Protein AF-A0A2M7T8J1-F1 (afdb_monomer)

Radius of gyration: 25.19 Å; Cα contacts (8 Å, |Δi|>4): 164; chains: 1; bounding box: 34×74×66 Å

pLDDT: mean 71.97, std 21.59, range [33.78, 97.56]

Nearest PDB structures (foldseek):
  6y3z-assembly1_C  TM=7.439E-01  e=2.883E-02  Saccharomyces cerevisiae S288C
  5nrl-assembly1_k  TM=7.662E-01  e=2.572E-01  Saccharomyces cerevisiae
  9bxa-assembly1_D  TM=6.230E-01  e=5.653E-02  Bacillus sp. (in: firmicutes)

Organism: NCBI:txid1973895

Solvent-accessible surface area (backbone atoms only — not comparable to full-atom values): 7426 Å² total; per-residue (Å²): 136,90,79,89,81,86,82,87,83,83,81,81,83,88,72,86,80,78,88,72,84,75,85,65,58,72,70,56,58,62,58,65,30,54,37,42,31,32,42,36,34,29,48,51,70,65,76,50,76,80,46,86,75,58,96,85,67,54,78,69,75,30,57,40,39,37,37,21,35,53,74,47,80,57,93,62,32,37,29,29,31,80,31,46,63,69,68,53,83,81,71,79,73,69,72,53,74,54,49,82,43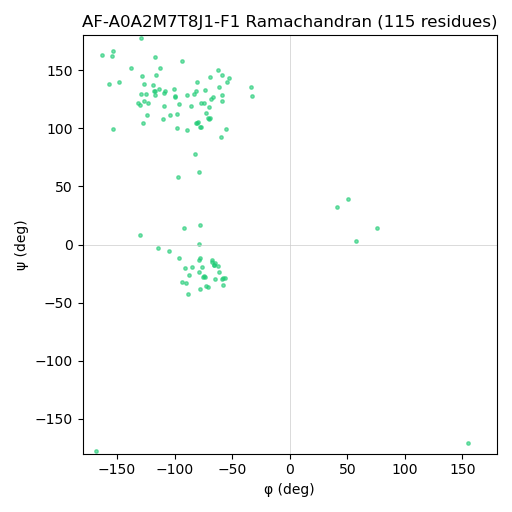,50,46,92,38,51,79,44,77,43,79,78,48,76,44,79,104

Mean predicted aligned error: 14.57 Å

Sequence (117 aa):
MSGKAVSEETFTDTRESPDVDFLGEDDDLEQLQIKNVAAVWWEDITAYSRVEIPDDFEIFRLSKITVGLVWKETEDYVVLVQDYDLTNRGRGYRHNDFHIIPRGTIKRLEVLGEVHF

Secondary structure (DSSP, 8-state):
-----PPP-------PPP----TTHHHHHHTTSEEEEEEEEEE-TTTTTSSPPPTT--GGGGEEEEEEEEEEE-SSEEEEEEEEEGGGTT------SEEEEEGGGEEEEEEEEEEE-

Structure (mmCIF, N/CA/C/O backbone):
data_AF-A0A2M7T8J1-F1
#
_entry.id   AF-A0A2M7T8J1-F1
#
loop_
_atom_site.group_PDB
_atom_site.id
_atom_site.type_symbol
_atom_site.label_atom_id
_atom_site.label_alt_id
_atom_site.label_comp_id
_atom_site.label_asym_id
_atom_site.label_entity_id
_atom_site.label_seq_id
_atom_site.pdbx_PDB_ins_code
_atom_site.Cartn_x
_atom_site.Cartn_y
_atom_site.Cartn_z
_atom_site.occupancy
_atom_site.B_iso_or_equiv
_atom_site.auth_seq_id
_atom_site.auth_comp_id
_atom_site.auth_asym_id
_atom_site.auth_atom_id
_atom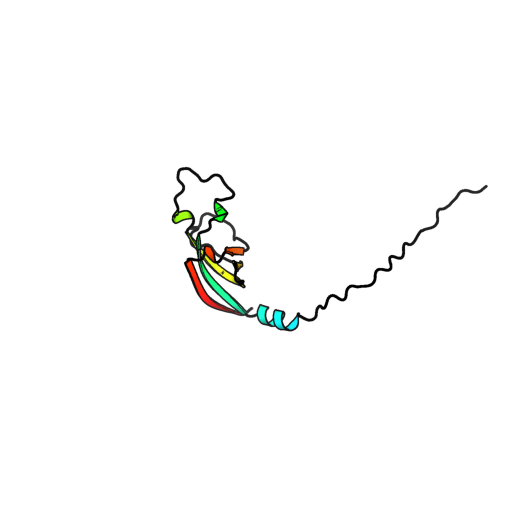_site.pdbx_PDB_model_num
ATOM 1 N N . MET A 1 1 ? 22.181 62.636 48.617 1.00 40.78 1 MET A N 1
ATOM 2 C CA . MET A 1 1 ? 21.546 62.914 47.313 1.00 40.78 1 MET A CA 1
ATOM 3 C C . MET A 1 1 ? 21.109 61.596 46.710 1.00 40.78 1 MET A C 1
ATOM 5 O O . MET A 1 1 ? 21.808 60.608 46.874 1.00 40.78 1 MET A O 1
ATOM 9 N N . SER A 1 2 ? 19.917 61.611 46.125 1.00 38.88 2 SER A N 1
ATOM 10 C CA . SER A 1 2 ? 19.136 60.483 45.620 1.00 38.88 2 SER A CA 1
ATOM 11 C C . SER A 1 2 ? 19.752 59.834 44.376 1.00 38.88 2 SER A C 1
ATOM 13 O O . SER A 1 2 ? 20.281 60.537 43.518 1.00 38.88 2 SER A O 1
ATOM 15 N N . GLY A 1 3 ? 19.634 58.509 44.271 1.00 34.56 3 GLY A N 1
ATOM 16 C CA . GLY A 1 3 ? 19.979 57.716 43.094 1.00 34.56 3 GLY A CA 1
ATOM 17 C C . GLY A 1 3 ? 19.149 56.431 43.068 1.00 34.56 3 GLY A C 1
ATOM 18 O O . GLY A 1 3 ? 19.438 55.499 43.805 1.00 34.56 3 GLY A O 1
ATOM 19 N N . LYS A 1 4 ? 18.081 56.460 42.265 1.00 38.34 4 LYS A N 1
ATOM 20 C CA . LYS A 1 4 ? 17.055 55.438 41.976 1.00 38.34 4 LYS A CA 1
ATOM 21 C C . LYS A 1 4 ? 17.520 53.968 41.986 1.00 38.34 4 LYS A C 1
ATOM 23 O O . LYS A 1 4 ? 18.456 53.621 41.274 1.00 38.34 4 LYS A O 1
ATOM 28 N N . ALA A 1 5 ? 16.723 53.106 42.622 1.00 39.66 5 ALA A N 1
ATOM 29 C CA . ALA A 1 5 ? 16.562 51.700 42.242 1.00 39.66 5 ALA A CA 1
ATOM 30 C C . ALA A 1 5 ? 15.122 51.492 41.735 1.00 39.66 5 ALA A C 1
ATOM 32 O O . ALA A 1 5 ? 14.175 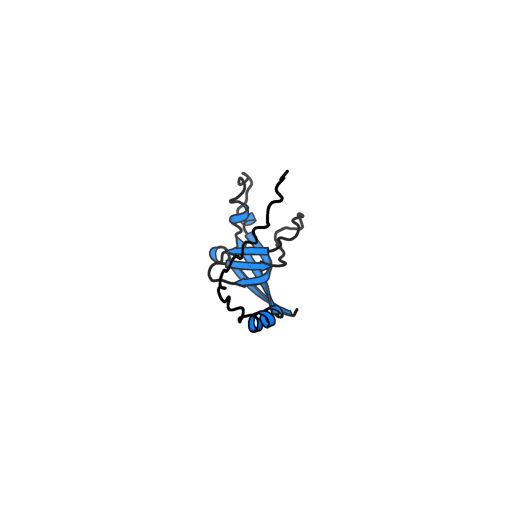52.035 42.302 1.00 39.66 5 ALA A O 1
ATOM 33 N N . VAL A 1 6 ? 15.003 50.794 40.608 1.00 40.91 6 VAL A N 1
ATOM 34 C CA . VAL A 1 6 ? 13.777 50.536 39.840 1.00 40.91 6 VAL A CA 1
ATOM 35 C C . VAL A 1 6 ? 13.016 49.373 40.484 1.00 40.91 6 VAL A C 1
ATOM 37 O O . VAL A 1 6 ? 13.627 48.359 40.806 1.00 40.91 6 VAL A O 1
ATOM 40 N N . SER A 1 7 ? 11.710 49.536 40.699 1.00 41.78 7 SER A N 1
ATOM 41 C CA . SER A 1 7 ? 10.806 48.510 41.231 1.00 41.78 7 SER A CA 1
ATOM 42 C C . SER A 1 7 ? 10.357 47.530 40.144 1.00 41.78 7 SER A C 1
ATOM 44 O O . SER A 1 7 ? 10.058 47.948 39.027 1.00 41.78 7 SER A O 1
ATOM 46 N N . GLU A 1 8 ? 10.299 46.248 40.508 1.00 37.84 8 GLU A N 1
ATOM 47 C CA . GLU A 1 8 ? 9.768 45.124 39.730 1.00 37.84 8 GLU A CA 1
ATOM 48 C C . GLU A 1 8 ? 8.291 45.333 39.364 1.00 37.84 8 GLU A C 1
ATOM 50 O O . GLU A 1 8 ? 7.457 45.584 40.235 1.00 37.84 8 GLU A O 1
ATOM 55 N N . GLU A 1 9 ? 7.956 45.191 38.080 1.00 39.03 9 GLU A N 1
ATOM 56 C CA . GLU A 1 9 ? 6.573 45.029 37.626 1.00 39.03 9 GLU A CA 1
ATOM 57 C C . GLU A 1 9 ? 6.297 43.539 37.409 1.00 39.03 9 GLU A C 1
ATOM 59 O O . GLU A 1 9 ? 6.680 42.944 36.401 1.00 39.03 9 GLU A O 1
ATOM 64 N N . THR A 1 10 ? 5.634 42.926 38.387 1.00 33.78 10 THR A N 1
ATOM 65 C CA . THR A 1 10 ? 5.080 41.577 38.281 1.00 33.78 10 THR A CA 1
ATOM 66 C C . THR A 1 10 ? 3.791 41.651 37.465 1.00 33.78 10 THR A C 1
ATOM 68 O O . THR A 1 10 ? 2.745 42.050 37.974 1.00 33.78 10 THR A O 1
ATOM 71 N N . PHE A 1 11 ? 3.860 41.286 36.185 1.00 35.09 11 PHE A N 1
ATOM 72 C CA . PHE A 1 11 ? 2.677 41.103 35.347 1.00 35.09 11 PHE A CA 1
ATOM 73 C C . PHE A 1 11 ? 1.926 39.843 35.790 1.00 35.09 11 PHE A C 1
ATOM 75 O O . PHE A 1 11 ? 2.375 38.720 35.575 1.00 35.09 11 PHE A O 1
ATOM 82 N N . THR A 1 12 ? 0.765 40.034 36.409 1.00 35.75 12 THR A N 1
ATOM 83 C CA . THR A 1 12 ? -0.255 38.998 36.575 1.00 35.75 12 THR A CA 1
ATOM 84 C C . THR A 1 12 ? -1.033 38.867 35.266 1.00 35.75 12 THR A C 1
ATOM 86 O O . THR A 1 12 ? -1.847 39.736 34.957 1.00 35.75 12 THR A O 1
ATOM 89 N N . ASP A 1 13 ? -0.788 37.806 34.494 1.00 37.12 13 ASP A N 1
ATOM 90 C CA . ASP A 1 13 ? -1.654 37.421 33.373 1.00 37.12 13 ASP A CA 1
ATOM 91 C C . ASP A 1 13 ? -2.748 36.479 33.896 1.00 37.12 13 ASP A C 1
ATOM 93 O O . ASP A 1 13 ? -2.531 35.292 34.137 1.00 37.12 13 ASP A O 1
ATOM 97 N N . THR A 1 14 ? -3.925 37.046 34.148 1.00 45.88 14 THR A N 1
ATOM 98 C CA . THR A 1 14 ? -5.178 36.312 34.323 1.00 45.88 14 THR A CA 1
ATOM 99 C C . THR A 1 14 ? -5.699 35.913 32.947 1.00 45.88 14 THR A C 1
ATOM 101 O O . THR A 1 14 ? -6.310 36.733 32.258 1.00 45.88 14 THR A O 1
ATOM 104 N N . ARG A 1 15 ? -5.501 34.653 32.558 1.00 39.78 15 ARG A N 1
ATOM 105 C CA . ARG A 1 15 ? -6.260 34.030 31.470 1.00 39.78 15 ARG A CA 1
ATOM 106 C C . ARG A 1 15 ? -6.923 32.763 31.974 1.00 39.78 15 ARG A C 1
ATOM 108 O O . ARG A 1 15 ? -6.262 31.794 32.332 1.00 39.78 15 ARG A O 1
ATOM 115 N N . GLU A 1 16 ? -8.244 32.854 32.032 1.00 40.50 16 GLU A N 1
ATOM 116 C CA . GLU A 1 16 ? -9.172 31.754 32.224 1.00 40.50 16 GLU A CA 1
ATOM 117 C C . GLU A 1 16 ? -8.933 30.662 31.170 1.00 40.50 16 GLU A C 1
ATOM 119 O O . GLU A 1 16 ? -8.641 30.932 30.002 1.00 40.50 16 GLU A O 1
ATOM 124 N N . SER A 1 17 ? -9.028 29.426 31.642 1.00 46.16 17 SER A N 1
ATOM 125 C CA . SER A 1 17 ? -8.895 28.160 30.931 1.00 46.16 17 SER A CA 1
ATOM 126 C C . SER A 1 17 ? -9.906 28.026 29.786 1.00 46.16 17 SER A C 1
ATOM 128 O O . SER A 1 17 ? -11.068 28.386 29.965 1.00 46.16 17 SER A O 1
ATOM 130 N N . PRO A 1 18 ? -9.561 27.376 28.666 1.00 38.66 18 PRO A N 1
ATOM 131 C CA . PRO A 1 18 ? -10.495 26.477 28.019 1.00 38.66 18 PRO A CA 1
ATOM 132 C C . PRO A 1 18 ? -10.354 25.103 28.680 1.00 38.66 18 PRO A C 1
ATOM 134 O O . PRO A 1 18 ? -9.273 24.511 28.664 1.00 38.66 18 PRO A O 1
ATOM 137 N N . ASP A 1 19 ? -11.441 24.621 29.276 1.00 40.94 19 ASP A N 1
ATOM 138 C CA . ASP A 1 19 ? -11.612 23.223 29.656 1.00 40.94 19 ASP A CA 1
ATOM 139 C C . ASP A 1 19 ? -11.398 22.357 28.406 1.00 40.94 19 ASP A C 1
ATOM 141 O O . ASP A 1 19 ? -12.251 22.259 27.524 1.00 40.94 19 ASP A O 1
ATOM 145 N N . VAL A 1 20 ? -10.197 21.795 28.281 1.00 48.19 20 VAL A N 1
ATOM 146 C CA . VAL A 1 20 ? -9.924 20.727 27.328 1.00 48.19 20 VAL A CA 1
ATOM 147 C C . VAL A 1 20 ? -10.439 19.467 28.004 1.00 48.19 20 VAL A C 1
ATOM 149 O O . VAL A 1 20 ? -9.829 18.990 28.960 1.00 48.19 20 VAL A O 1
ATOM 152 N N . ASP A 1 21 ? -11.585 18.966 27.552 1.00 41.12 21 ASP A N 1
ATOM 153 C CA . ASP A 1 21 ? -12.096 17.654 27.943 1.00 41.12 21 ASP A CA 1
ATOM 154 C C . ASP A 1 21 ? -11.068 16.578 27.543 1.00 41.12 21 ASP A C 1
ATOM 156 O O . ASP A 1 21 ? -11.064 16.068 26.426 1.00 41.12 21 ASP A O 1
ATOM 160 N N . PHE A 1 22 ? -10.176 16.238 28.477 1.00 45.94 22 PHE A N 1
ATOM 161 C CA . PHE A 1 22 ? -9.218 15.124 28.413 1.00 45.94 22 PHE A CA 1
ATOM 162 C C . PHE A 1 22 ? -9.886 13.762 28.707 1.00 45.94 22 PHE A C 1
ATOM 164 O O . PHE A 1 22 ? -9.219 12.782 29.017 1.00 45.94 22 PHE A O 1
ATOM 171 N N . LEU A 1 23 ? -11.216 13.668 28.633 1.00 46.28 23 LEU A N 1
ATOM 172 C CA . LEU A 1 23 ? -11.971 12.456 28.970 1.00 46.28 23 LEU A CA 1
ATOM 173 C C . LEU A 1 23 ? -12.309 11.628 27.724 1.00 46.28 23 LEU A C 1
ATOM 175 O O . LEU A 1 23 ? -13.472 11.356 27.436 1.00 46.28 23 LEU A O 1
ATOM 179 N N . GLY A 1 24 ? -11.265 11.228 26.999 1.00 43.06 24 GLY A N 1
ATOM 180 C CA . GLY A 1 24 ? -11.322 10.194 25.958 1.00 43.06 24 GLY A CA 1
ATOM 181 C C . GLY A 1 24 ? -10.242 9.116 26.104 1.00 43.06 24 GLY A C 1
ATOM 182 O O . GLY A 1 24 ? -10.074 8.311 25.200 1.00 43.06 24 GLY A O 1
ATOM 183 N N . GLU A 1 25 ? -9.482 9.109 27.205 1.00 48.59 25 GLU A N 1
ATOM 184 C CA . GLU A 1 25 ? -8.226 8.349 27.297 1.00 48.59 25 GLU A CA 1
ATOM 185 C C . GLU A 1 25 ? -8.402 6.841 27.552 1.00 48.59 25 GLU A C 1
ATOM 187 O O . GLU A 1 25 ? -7.528 6.072 27.166 1.00 48.59 25 GLU A O 1
ATOM 192 N N . ASP A 1 26 ? -9.510 6.375 28.134 1.00 47.25 26 ASP A N 1
ATOM 193 C CA . ASP A 1 26 ? -9.587 4.973 28.583 1.00 47.25 26 ASP A CA 1
ATOM 194 C C . ASP A 1 26 ? -9.847 3.958 27.444 1.00 47.25 26 ASP A C 1
ATOM 196 O O . ASP A 1 26 ? -9.218 2.899 27.421 1.00 47.25 26 ASP A O 1
ATOM 200 N N . ASP A 1 27 ? -10.683 4.284 26.448 1.00 49.78 27 ASP A N 1
ATOM 201 C CA . ASP A 1 27 ? -10.954 3.393 25.296 1.00 49.78 27 ASP A CA 1
ATOM 202 C C . ASP A 1 27 ? -9.791 3.367 24.278 1.00 49.78 27 ASP A C 1
ATOM 204 O O . ASP A 1 27 ? -9.564 2.364 23.590 1.00 49.78 27 ASP A O 1
ATOM 208 N N . ASP A 1 28 ? -9.018 4.454 24.192 1.00 51.44 28 ASP A N 1
ATOM 209 C CA . ASP A 1 28 ? -7.847 4.554 23.313 1.00 51.44 28 ASP A CA 1
ATOM 210 C C . ASP A 1 28 ? -6.656 3.736 23.850 1.00 51.44 28 ASP A C 1
ATOM 212 O O . ASP A 1 28 ? -5.843 3.229 23.069 1.00 51.44 28 ASP A O 1
ATOM 216 N N . LEU A 1 29 ? -6.564 3.546 25.174 1.00 51.22 29 LEU A N 1
ATOM 217 C CA . LEU A 1 29 ? -5.509 2.752 25.811 1.00 51.22 29 LEU A CA 1
ATOM 218 C C . LEU A 1 29 ? -5.680 1.240 25.594 1.00 51.22 29 LEU A C 1
ATOM 220 O O . LEU A 1 29 ? -4.683 0.545 25.390 1.00 51.22 29 LEU A O 1
ATOM 224 N N . GLU A 1 30 ? -6.911 0.717 25.563 1.00 50.50 30 GLU A N 1
ATOM 225 C CA . GLU A 1 30 ? -7.154 -0.694 25.216 1.00 50.50 30 GLU A CA 1
ATOM 226 C C . GLU A 1 30 ? -6.894 -0.969 23.722 1.00 50.50 30 GLU A C 1
ATOM 228 O O . GLU A 1 30 ? -6.298 -1.989 23.365 1.00 50.50 30 GLU A O 1
ATOM 233 N N . GLN A 1 31 ? -7.220 -0.021 22.832 1.00 52.81 31 GLN A N 1
ATOM 234 C CA . GLN A 1 31 ? -6.901 -0.108 21.396 1.00 52.81 31 GLN A CA 1
ATOM 235 C C . GLN A 1 31 ? -5.397 -0.019 21.084 1.00 52.81 31 GLN A C 1
ATOM 237 O O . GLN A 1 31 ? -4.971 -0.314 19.959 1.00 52.81 31 GLN A O 1
ATOM 242 N N . LEU A 1 32 ? -4.560 0.393 22.041 1.00 56.91 32 LEU A N 1
ATOM 243 C CA . LEU A 1 32 ? -3.103 0.361 21.890 1.00 56.91 32 LEU A CA 1
ATOM 244 C C . LEU A 1 32 ? -2.521 -1.050 22.038 1.00 56.91 32 LEU A C 1
ATOM 246 O O . LEU A 1 32 ? -1.418 -1.276 21.542 1.00 56.91 32 LEU A O 1
ATOM 250 N N . GLN A 1 33 ? -3.247 -1.995 22.644 1.00 73.31 33 GLN A N 1
ATOM 251 C CA . GLN A 1 33 ? -2.730 -3.345 22.876 1.00 73.31 33 GLN A CA 1
ATOM 252 C C . GLN A 1 33 ? -2.909 -4.289 21.694 1.00 73.31 33 GLN A C 1
ATOM 254 O O . GLN A 1 33 ? -2.195 -5.279 21.640 1.00 73.31 33 GLN A O 1
ATOM 259 N N . ILE A 1 34 ? -3.807 -4.019 20.742 1.00 87.12 34 ILE A N 1
ATOM 260 C CA . ILE A 1 34 ? -4.015 -4.888 19.574 1.00 87.12 34 ILE A CA 1
ATOM 261 C C . ILE A 1 34 ? -3.888 -4.069 18.293 1.00 87.12 34 ILE A C 1
ATOM 263 O O . ILE A 1 34 ? -4.604 -3.088 18.102 1.00 87.12 34 ILE A O 1
ATOM 267 N N . LYS A 1 35 ? -2.985 -4.470 17.391 1.00 89.50 35 LYS A N 1
ATOM 268 C CA . LYS A 1 35 ? -2.833 -3.849 16.065 1.00 89.50 35 LYS A CA 1
ATOM 269 C C . LYS A 1 35 ? -2.904 -4.884 14.952 1.00 89.50 35 LYS A C 1
ATOM 271 O O . LYS A 1 35 ? -2.271 -5.934 15.030 1.00 89.50 35 LYS A O 1
ATOM 276 N N . ASN A 1 36 ? -3.612 -4.544 13.879 1.00 95.00 36 ASN A N 1
ATOM 277 C CA . ASN A 1 36 ? -3.656 -5.356 12.667 1.00 95.00 36 ASN A CA 1
ATOM 278 C C . ASN A 1 36 ? -2.339 -5.246 11.899 1.00 95.00 36 ASN A C 1
ATOM 280 O O . ASN A 1 36 ? -1.860 -4.145 11.634 1.00 95.00 36 ASN A O 1
ATOM 284 N N . VAL A 1 37 ? -1.794 -6.377 11.472 1.00 95.12 37 VAL A N 1
ATOM 285 C CA . VAL A 1 37 ? -0.755 -6.433 10.442 1.00 95.12 37 VAL A CA 1
ATOM 286 C C . VAL A 1 37 ? -1.456 -6.526 9.097 1.00 95.12 37 VAL A C 1
ATOM 288 O O . VAL A 1 37 ? -2.304 -7.397 8.903 1.00 95.12 37 VAL A O 1
ATOM 291 N N . ALA A 1 38 ? -1.099 -5.664 8.150 1.00 96.88 38 ALA A N 1
ATOM 292 C CA . ALA A 1 38 ? -1.678 -5.678 6.814 1.00 96.88 38 ALA A CA 1
ATOM 293 C C . ALA A 1 38 ? -0.603 -5.692 5.729 1.00 96.88 38 ALA A C 1
ATOM 295 O O . ALA A 1 38 ? 0.439 -5.050 5.859 1.00 96.88 38 ALA A O 1
ATOM 296 N N . ALA A 1 39 ? -0.896 -6.398 4.638 1.00 96.50 39 ALA A N 1
ATOM 297 C CA . ALA A 1 39 ? -0.206 -6.268 3.366 1.00 96.50 39 ALA A CA 1
ATOM 298 C C . ALA A 1 39 ? -1.036 -5.391 2.424 1.00 96.50 39 ALA A C 1
ATOM 300 O O . ALA A 1 39 ? -2.223 -5.641 2.200 1.00 96.50 39 ALA A O 1
ATOM 301 N N . VAL A 1 40 ? -0.403 -4.370 1.855 1.00 96.25 40 VAL A N 1
ATOM 302 C CA . VAL A 1 40 ? -1.038 -3.409 0.956 1.00 96.25 40 VAL A CA 1
ATOM 303 C C . VAL A 1 40 ? -0.297 -3.394 -0.373 1.00 96.25 40 VAL A C 1
ATOM 305 O O . VAL A 1 40 ? 0.894 -3.097 -0.433 1.00 96.25 40 VAL A O 1
ATOM 308 N N . TRP A 1 41 ? -1.024 -3.692 -1.446 1.00 95.69 41 TRP A N 1
ATOM 309 C CA . TRP A 1 41 ? -0.589 -3.525 -2.828 1.00 95.69 41 TRP A CA 1
ATOM 310 C C . TRP A 1 41 ? -1.124 -2.203 -3.343 1.00 95.69 41 TRP A C 1
ATOM 312 O O . TRP A 1 41 ? -2.341 -1.998 -3.366 1.00 95.69 41 TRP A O 1
ATOM 322 N N . TRP A 1 42 ? -0.238 -1.315 -3.771 1.00 94.25 42 TRP A N 1
ATOM 323 C CA . TRP A 1 42 ? -0.619 0.041 -4.143 1.00 94.25 42 TRP A CA 1
ATOM 324 C C . TRP A 1 42 ? 0.342 0.659 -5.155 1.00 94.25 42 TRP A C 1
ATOM 326 O O . TRP A 1 42 ? 1.418 0.125 -5.419 1.00 94.25 42 TRP A O 1
ATOM 336 N N . GLU A 1 43 ? -0.072 1.773 -5.751 1.00 91.19 43 GLU A N 1
ATOM 337 C CA . GLU A 1 43 ? 0.745 2.563 -6.674 1.00 91.19 43 GLU A CA 1
ATOM 338 C C . GLU A 1 43 ? 1.257 3.832 -5.976 1.00 91.19 43 GLU A C 1
ATOM 340 O O . GLU A 1 43 ? 0.481 4.741 -5.673 1.00 91.19 43 GLU A O 1
ATOM 345 N N . ASP A 1 44 ? 2.566 3.923 -5.726 1.00 86.69 44 ASP A N 1
ATOM 346 C CA . ASP A 1 44 ? 3.176 5.105 -5.111 1.00 86.69 44 ASP A CA 1
ATOM 347 C C . ASP A 1 44 ? 3.436 6.206 -6.137 1.00 86.69 44 ASP A C 1
ATOM 349 O O . ASP A 1 44 ? 4.555 6.454 -6.592 1.00 86.69 44 ASP A O 1
ATOM 353 N N . ILE A 1 45 ? 2.358 6.904 -6.472 1.00 75.81 45 ILE A N 1
ATOM 354 C CA . ILE A 1 45 ? 2.376 8.076 -7.348 1.00 75.81 45 ILE A CA 1
ATOM 355 C C . ILE A 1 45 ? 3.148 9.262 -6.741 1.00 75.81 45 ILE A C 1
ATOM 357 O O . ILE A 1 45 ? 3.498 10.202 -7.453 1.00 75.81 45 ILE A O 1
ATOM 361 N N . THR A 1 46 ? 3.416 9.245 -5.429 1.00 67.88 46 THR A N 1
ATOM 362 C CA . THR A 1 46 ? 4.048 10.363 -4.712 1.00 67.88 46 THR A CA 1
ATOM 363 C C . THR A 1 46 ? 5.571 10.311 -4.734 1.00 67.88 46 THR A C 1
ATOM 365 O O . THR A 1 46 ? 6.210 11.362 -4.684 1.00 67.88 46 THR A O 1
ATOM 368 N N . ALA A 1 47 ? 6.158 9.118 -4.877 1.00 63.75 47 ALA A N 1
ATOM 369 C CA . ALA A 1 47 ? 7.605 8.937 -4.981 1.00 63.75 47 ALA A CA 1
ATOM 370 C C . ALA A 1 47 ? 8.224 9.713 -6.156 1.00 63.75 47 ALA A C 1
ATOM 372 O O . ALA A 1 47 ? 9.368 10.151 -6.068 1.00 63.75 47 ALA A O 1
ATOM 373 N N . TYR A 1 48 ? 7.454 9.931 -7.225 1.00 57.81 48 TYR A N 1
ATOM 374 C CA . TYR A 1 48 ? 7.933 10.531 -8.472 1.00 57.81 48 TYR A CA 1
ATOM 375 C C . TYR A 1 48 ? 7.314 11.896 -8.791 1.00 57.81 48 TYR A C 1
ATOM 377 O O . TYR A 1 48 ? 7.731 12.540 -9.743 1.00 57.81 48 TYR A O 1
ATOM 385 N N . SER A 1 49 ? 6.370 12.393 -7.983 1.00 57.69 49 SER A N 1
ATOM 386 C CA . SER A 1 49 ? 5.870 13.772 -8.120 1.00 57.69 49 SER A CA 1
ATOM 387 C C . SER A 1 49 ? 6.820 14.818 -7.524 1.00 57.69 49 SER A C 1
ATOM 389 O O . SER A 1 49 ? 6.643 16.014 -7.745 1.00 57.69 49 SER A O 1
ATOM 391 N N . ARG A 1 50 ? 7.832 14.376 -6.763 1.00 55.94 50 ARG A N 1
ATOM 392 C CA . ARG A 1 50 ? 8.814 15.229 -6.069 1.00 55.94 50 ARG A CA 1
ATOM 393 C C . ARG A 1 50 ? 10.195 15.255 -6.730 1.00 55.94 50 ARG A C 1
ATOM 395 O O . ARG A 1 50 ? 11.060 15.995 -6.271 1.00 55.94 50 ARG A O 1
ATOM 402 N N . VAL A 1 51 ? 10.412 14.450 -7.769 1.00 58.62 51 VAL A N 1
ATOM 403 C CA . VAL A 1 51 ? 11.693 14.309 -8.476 1.00 58.62 51 VAL A CA 1
ATOM 404 C C . VAL A 1 51 ? 11.452 14.259 -9.979 1.00 58.62 51 VAL A C 1
ATOM 406 O O . VAL A 1 51 ? 10.390 13.833 -10.422 1.00 58.62 51 VAL A O 1
ATOM 409 N N . GLU A 1 52 ? 12.429 14.703 -10.765 1.00 65.00 52 GLU A N 1
ATOM 410 C CA . GLU A 1 52 ? 12.396 14.537 -12.218 1.00 65.00 52 GLU A CA 1
ATOM 411 C C . GLU A 1 52 ? 12.299 13.042 -12.549 1.00 65.00 52 GLU A C 1
ATOM 413 O O . GLU A 1 52 ? 13.102 12.241 -12.063 1.00 65.00 52 GLU A O 1
ATOM 418 N N . ILE A 1 53 ? 11.270 12.662 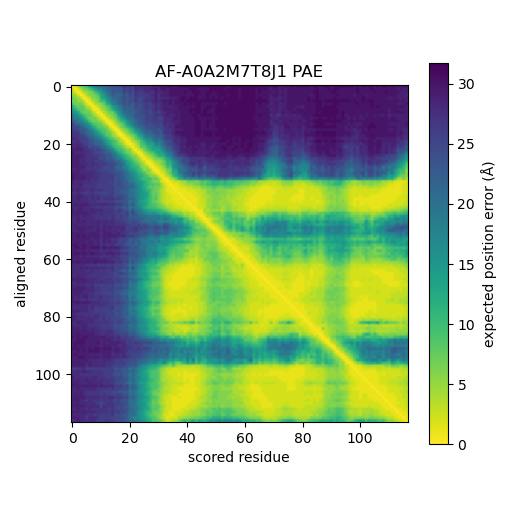-13.310 1.00 67.69 53 ILE A N 1
ATOM 419 C CA . ILE A 1 53 ? 11.064 11.278 -13.740 1.00 67.69 53 ILE A CA 1
ATOM 420 C C . ILE A 1 53 ? 12.167 10.952 -14.754 1.00 67.69 53 ILE A C 1
ATOM 422 O O . ILE A 1 53 ? 12.215 11.609 -15.792 1.00 67.69 53 ILE A O 1
ATOM 426 N N . PRO A 1 54 ? 13.043 9.967 -14.491 1.00 73.44 54 PRO A N 1
ATOM 427 C CA . PRO A 1 54 ? 14.086 9.593 -15.440 1.00 73.44 54 PRO A CA 1
ATOM 428 C C . PRO A 1 54 ? 13.509 9.079 -16.766 1.00 73.44 54 PRO A C 1
ATOM 430 O O . PRO A 1 54 ? 12.461 8.434 -16.775 1.00 73.44 54 PRO A O 1
ATOM 433 N N . ASP A 1 55 ? 14.229 9.270 -17.873 1.00 77.38 55 ASP A N 1
ATOM 434 C CA . ASP A 1 55 ? 13.816 8.770 -19.197 1.00 77.38 55 ASP A CA 1
ATOM 435 C C . ASP A 1 55 ? 13.697 7.232 -19.258 1.00 77.38 55 ASP A C 1
ATOM 437 O O . ASP A 1 55 ? 12.972 6.691 -20.092 1.00 77.38 55 ASP A O 1
ATOM 441 N N . ASP A 1 56 ? 14.391 6.512 -18.368 1.00 79.56 56 ASP A N 1
ATOM 442 C CA . ASP A 1 56 ? 14.325 5.051 -18.219 1.00 79.56 56 ASP A CA 1
ATOM 443 C C . ASP A 1 56 ? 13.273 4.594 -17.189 1.00 79.56 56 ASP A C 1
ATOM 445 O O . ASP A 1 56 ? 13.297 3.450 -16.720 1.00 79.56 56 ASP A O 1
ATOM 449 N N . PHE A 1 57 ? 12.369 5.487 -16.781 1.00 75.56 57 PHE A N 1
ATOM 450 C CA . PHE A 1 57 ? 11.337 5.163 -15.813 1.00 75.56 57 PHE A CA 1
ATOM 451 C C . PHE A 1 57 ? 10.336 4.151 -16.371 1.00 75.56 57 PHE A C 1
ATOM 453 O O . PHE A 1 57 ? 9.694 4.356 -17.400 1.00 75.56 57 PHE A O 1
ATOM 460 N N . GLU A 1 58 ? 10.135 3.071 -15.625 1.00 73.06 58 GLU A N 1
ATOM 461 C CA . GLU A 1 58 ? 9.154 2.050 -15.959 1.00 73.06 58 GLU A CA 1
ATOM 462 C C . GLU A 1 58 ? 7.984 2.115 -14.979 1.00 73.06 58 GLU A C 1
ATOM 464 O O . GLU A 1 58 ? 8.177 2.089 -13.764 1.00 73.06 58 GLU A O 1
ATOM 469 N N . ILE A 1 59 ? 6.754 2.136 -15.502 1.00 70.50 59 ILE A N 1
ATOM 470 C CA . ILE A 1 59 ? 5.527 2.319 -14.707 1.00 70.50 59 ILE A CA 1
ATOM 471 C C . ILE A 1 59 ? 5.359 1.286 -13.584 1.00 70.50 59 ILE A C 1
ATOM 473 O O . ILE A 1 59 ? 4.800 1.593 -12.534 1.00 70.50 59 ILE A O 1
ATOM 477 N N . PHE A 1 60 ? 5.893 0.073 -13.756 1.00 70.69 60 PHE A N 1
ATOM 478 C CA . PHE A 1 60 ? 5.836 -0.962 -12.723 1.00 70.69 60 PHE A CA 1
ATOM 479 C C . PHE A 1 60 ? 6.635 -0.596 -11.465 1.00 70.69 60 PHE A C 1
ATOM 481 O O . PHE A 1 60 ? 6.396 -1.184 -10.416 1.00 70.69 60 PHE A O 1
ATOM 488 N N . ARG A 1 61 ? 7.552 0.382 -11.534 1.00 75.25 61 ARG A N 1
ATOM 489 C CA . ARG A 1 61 ? 8.272 0.912 -10.364 1.00 75.25 61 ARG A CA 1
ATOM 490 C C . ARG A 1 61 ? 7.353 1.679 -9.406 1.00 75.25 61 ARG A C 1
ATOM 492 O O . ARG A 1 61 ? 7.742 1.903 -8.266 1.00 75.25 61 ARG A O 1
ATOM 499 N N . LEU A 1 62 ? 6.139 2.045 -9.837 1.00 82.19 62 LEU A N 1
ATOM 500 C CA . LEU A 1 62 ? 5.097 2.579 -8.951 1.00 82.19 62 LEU A CA 1
ATOM 501 C C . LEU A 1 62 ? 4.456 1.491 -8.092 1.00 82.19 62 LEU A C 1
ATOM 503 O O . LEU A 1 62 ? 3.937 1.794 -7.024 1.00 82.19 62 LEU A O 1
ATOM 507 N N . SER A 1 63 ? 4.445 0.242 -8.561 1.00 88.25 63 SER A N 1
ATOM 508 C CA . SER A 1 63 ? 3.781 -0.852 -7.860 1.00 88.25 63 SER A CA 1
ATOM 509 C C . SER A 1 63 ? 4.582 -1.248 -6.626 1.00 88.25 63 SER A C 1
ATOM 511 O O . SER A 1 63 ? 5.680 -1.789 -6.740 1.00 88.25 63 SER A O 1
ATOM 513 N N . LYS A 1 64 ? 3.998 -1.009 -5.453 1.00 89.31 64 LYS A N 1
ATOM 514 C CA . LYS A 1 64 ? 4.550 -1.358 -4.149 1.00 89.31 64 LYS A CA 1
ATOM 515 C C . LYS A 1 64 ? 3.732 -2.437 -3.465 1.00 89.31 64 LYS A C 1
ATOM 517 O O . LYS A 1 64 ? 2.523 -2.559 -3.668 1.00 89.31 64 LYS A O 1
ATOM 522 N N . ILE A 1 65 ? 4.422 -3.205 -2.630 1.00 92.06 65 ILE A N 1
ATOM 523 C CA . ILE A 1 65 ? 3.834 -4.151 -1.689 1.00 92.06 65 ILE A CA 1
ATOM 524 C C . ILE A 1 65 ? 4.434 -3.816 -0.336 1.00 92.06 65 ILE A C 1
ATOM 526 O O . ILE A 1 65 ? 5.599 -4.116 -0.076 1.00 92.06 65 ILE A O 1
ATOM 530 N N . THR A 1 66 ? 3.636 -3.176 0.503 1.00 91.88 66 THR A N 1
ATOM 531 C CA . THR A 1 66 ? 4.056 -2.740 1.829 1.00 91.88 66 THR A CA 1
ATOM 532 C C . THR A 1 66 ? 3.384 -3.612 2.873 1.00 91.88 66 THR A C 1
ATOM 534 O O . THR A 1 66 ? 2.176 -3.828 2.803 1.00 91.88 66 THR A O 1
ATOM 537 N N . VAL A 1 67 ? 4.153 -4.117 3.834 1.00 92.69 67 VAL A N 1
ATOM 538 C CA . VAL A 1 67 ? 3.624 -4.863 4.982 1.00 92.69 67 VAL A CA 1
ATOM 539 C C . VAL A 1 67 ? 3.942 -4.097 6.250 1.00 92.69 67 VAL A C 1
ATOM 541 O O . VAL A 1 67 ? 5.097 -3.752 6.457 1.00 92.69 67 VAL A O 1
ATOM 544 N N . GLY A 1 68 ? 2.956 -3.839 7.101 1.00 93.06 68 GLY A N 1
ATOM 545 C CA . GLY A 1 68 ? 3.171 -3.099 8.344 1.00 93.06 68 GLY A CA 1
ATOM 546 C C . GLY A 1 68 ? 1.981 -3.169 9.287 1.00 93.06 68 GLY A C 1
ATOM 547 O O . GLY A 1 68 ? 0.985 -3.838 9.003 1.00 93.06 68 GLY A O 1
ATOM 548 N N . LEU A 1 69 ? 2.091 -2.470 10.413 1.00 93.88 69 LEU A N 1
ATOM 549 C CA . LEU A 1 69 ? 1.009 -2.345 11.385 1.00 93.88 69 LEU A CA 1
ATOM 550 C C . LEU A 1 69 ? 0.061 -1.229 10.956 1.00 93.88 69 LEU A C 1
ATOM 552 O O . LEU A 1 69 ? 0.501 -0.110 10.698 1.00 93.88 69 LEU A O 1
ATOM 556 N N . VAL A 1 70 ? -1.239 -1.508 10.915 1.00 94.38 70 VAL A N 1
ATOM 557 C CA . VAL A 1 70 ? -2.265 -0.495 10.657 1.00 94.38 70 VAL A CA 1
ATOM 558 C C . VAL A 1 70 ? -2.352 0.422 11.871 1.00 94.38 70 VAL A C 1
ATOM 560 O O . VAL A 1 70 ? -2.829 0.030 12.935 1.00 94.38 70 VAL A O 1
ATOM 563 N N . TRP A 1 71 ? -1.871 1.652 11.706 1.00 92.62 71 TRP A N 1
ATOM 564 C CA . TRP A 1 71 ? -1.927 2.677 12.745 1.00 92.62 71 TRP A CA 1
ATOM 565 C C . TRP A 1 71 ? -3.223 3.477 12.686 1.00 92.62 71 TRP A C 1
ATOM 567 O O . TRP A 1 71 ? -3.823 3.779 13.714 1.00 92.62 71 TRP A O 1
ATOM 577 N N . LYS A 1 72 ? -3.650 3.835 11.472 1.00 92.31 72 LYS A N 1
ATOM 578 C CA . LYS A 1 72 ? -4.864 4.612 11.232 1.00 92.31 72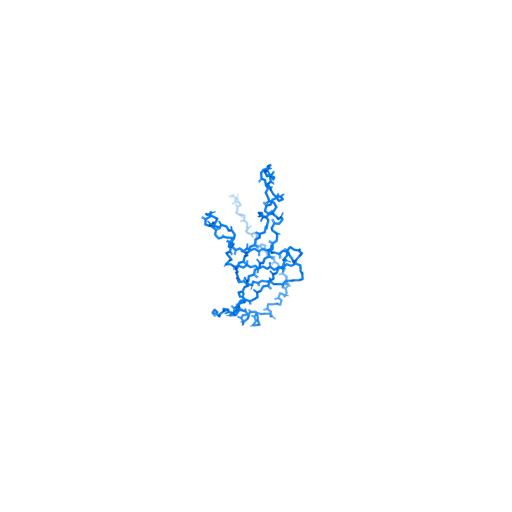 LYS A CA 1
ATOM 579 C C . LYS A 1 72 ? -5.487 4.218 9.908 1.00 92.31 72 LYS A C 1
ATOM 581 O O . LYS A 1 72 ? -4.790 4.061 8.909 1.00 92.31 72 LYS A O 1
ATOM 586 N N . GLU A 1 73 ? -6.804 4.140 9.896 1.00 94.06 73 GLU A N 1
ATOM 587 C CA . GLU A 1 73 ? -7.592 3.909 8.699 1.00 94.06 73 GLU A CA 1
ATOM 588 C C . GLU A 1 73 ? -8.690 4.972 8.614 1.00 94.06 73 GLU A C 1
ATOM 590 O O . GLU A 1 73 ? -9.386 5.244 9.589 1.00 94.06 73 GLU A O 1
ATOM 595 N N . THR A 1 74 ? -8.805 5.621 7.458 1.00 94.38 74 THR A N 1
ATOM 596 C CA . THR A 1 74 ? -9.849 6.608 7.153 1.00 94.38 74 THR A CA 1
ATOM 597 C C . THR A 1 74 ? -10.511 6.261 5.822 1.00 94.38 74 THR A C 1
ATOM 599 O O . THR A 1 74 ? -10.120 5.302 5.153 1.00 94.38 74 THR A O 1
ATOM 602 N N . GLU A 1 75 ? -11.523 7.018 5.406 1.00 94.94 75 GLU A N 1
ATOM 603 C CA . GLU A 1 75 ? -12.104 6.875 4.063 1.00 94.94 75 GLU A CA 1
ATOM 604 C C . GLU A 1 75 ? -11.099 7.248 2.959 1.00 94.94 75 GLU A C 1
ATOM 606 O O . GLU A 1 75 ? -11.104 6.646 1.887 1.00 94.94 75 GLU A O 1
ATOM 611 N N . ASP A 1 76 ? -10.173 8.163 3.249 1.00 94.38 76 ASP A N 1
ATOM 612 C CA . ASP A 1 76 ? -9.246 8.716 2.261 1.00 94.38 76 ASP A CA 1
ATOM 613 C C . ASP A 1 76 ? -7.906 7.975 2.195 1.00 94.38 76 ASP A C 1
ATOM 615 O O . ASP A 1 76 ? -7.283 7.909 1.132 1.00 94.38 76 ASP A O 1
ATOM 619 N N . TYR A 1 77 ? -7.426 7.428 3.316 1.00 94.44 77 TYR A N 1
ATOM 620 C CA . TYR A 1 77 ? -6.093 6.834 3.404 1.00 94.44 77 TYR A CA 1
ATOM 621 C C . TYR A 1 77 ? -5.957 5.764 4.494 1.00 94.44 77 TYR A C 1
ATOM 623 O O . TYR A 1 77 ? -6.730 5.688 5.447 1.00 94.44 77 TYR A O 1
ATOM 631 N N . VAL A 1 78 ? -4.903 4.960 4.364 1.00 94.88 78 VAL A N 1
ATOM 632 C CA . VAL A 1 78 ? -4.429 4.001 5.367 1.00 94.88 78 VAL A CA 1
ATOM 633 C C . VAL A 1 78 ? -3.015 4.390 5.780 1.00 94.88 78 VAL A C 1
ATOM 635 O O . VAL A 1 78 ? -2.200 4.741 4.930 1.00 94.88 78 VAL A O 1
ATOM 638 N N . VAL A 1 79 ? -2.715 4.335 7.074 1.00 93.75 79 VAL A N 1
ATOM 639 C CA . VAL A 1 79 ? -1.371 4.555 7.612 1.00 93.75 79 VAL A CA 1
ATOM 640 C C . VAL A 1 79 ? -0.810 3.233 8.110 1.00 93.75 79 VAL A C 1
ATOM 642 O O . VAL A 1 79 ? -1.371 2.636 9.030 1.00 93.75 79 VAL A O 1
ATOM 645 N N . LEU A 1 80 ? 0.304 2.805 7.519 1.00 93.31 80 LEU A N 1
ATOM 646 C CA . LEU A 1 80 ? 1.110 1.697 8.022 1.00 93.31 80 LEU A CA 1
ATOM 647 C C . LEU A 1 80 ? 2.319 2.249 8.771 1.00 93.31 80 LEU A C 1
ATOM 649 O O . LEU A 1 80 ? 2.973 3.147 8.254 1.00 93.31 80 LEU A O 1
ATOM 653 N N . VAL A 1 81 ? 2.618 1.715 9.953 1.00 90.62 81 VAL A N 1
ATOM 654 C CA . VAL A 1 81 ? 3.838 2.006 10.729 1.00 90.62 81 VAL A CA 1
ATOM 655 C C . VAL A 1 81 ? 4.673 0.741 10.877 1.00 90.62 81 VAL A C 1
ATOM 657 O O . VAL A 1 81 ? 4.146 -0.367 10.729 1.00 90.62 81 VAL A O 1
ATOM 660 N N . GLN A 1 82 ? 5.959 0.904 11.212 1.00 85.19 82 GLN A N 1
ATOM 661 C CA . GLN A 1 82 ? 6.907 -0.219 11.312 1.00 85.19 82 GLN A CA 1
ATOM 662 C C . GLN A 1 82 ? 6.862 -1.091 10.052 1.00 85.19 82 GLN A C 1
ATOM 664 O O . GLN A 1 82 ? 6.842 -2.321 10.114 1.00 85.19 82 GLN A O 1
ATOM 669 N N . ASP A 1 83 ? 6.727 -0.432 8.904 1.00 83.06 83 ASP A N 1
ATOM 670 C CA . ASP A 1 83 ? 6.393 -1.095 7.666 1.00 83.06 83 ASP A CA 1
ATOM 671 C C . ASP A 1 83 ? 7.644 -1.458 6.861 1.00 83.06 83 ASP A C 1
ATOM 673 O O . ASP A 1 83 ? 8.732 -0.899 7.020 1.00 83.06 83 ASP A O 1
ATOM 677 N N . TYR A 1 84 ? 7.479 -2.440 5.987 1.00 84.88 84 TYR A N 1
ATOM 678 C CA . TYR A 1 84 ? 8.516 -2.933 5.109 1.00 84.88 84 TYR A CA 1
ATOM 679 C C . TYR A 1 84 ? 7.994 -3.001 3.676 1.00 84.88 84 TYR A C 1
ATOM 681 O O . TYR A 1 84 ? 7.040 -3.722 3.370 1.00 84.88 84 TYR A O 1
ATOM 689 N N . ASP A 1 85 ? 8.654 -2.269 2.780 1.00 82.81 85 ASP A N 1
ATOM 690 C CA . ASP A 1 85 ? 8.408 -2.333 1.342 1.00 82.81 85 ASP A CA 1
ATOM 691 C C . ASP A 1 85 ? 9.138 -3.541 0.734 1.00 82.81 85 ASP A C 1
ATOM 693 O O . ASP A 1 85 ? 10.357 -3.533 0.519 1.00 82.81 85 ASP A O 1
ATOM 697 N N . LEU A 1 86 ? 8.371 -4.589 0.424 1.00 83.25 86 LEU A N 1
ATOM 698 C CA . L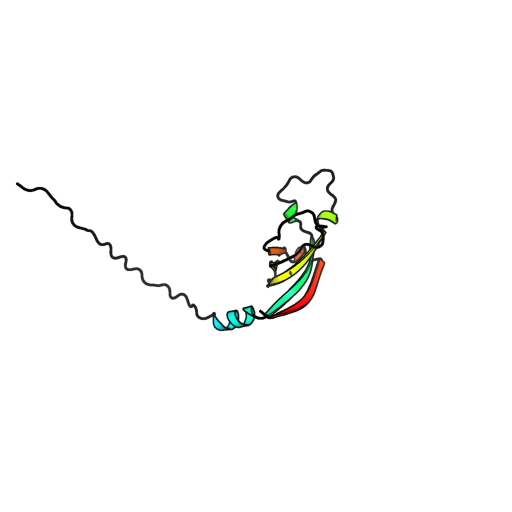EU A 1 86 ? 8.869 -5.840 -0.149 1.00 83.25 86 LEU A CA 1
ATOM 699 C C . LEU A 1 86 ? 9.432 -5.667 -1.565 1.00 83.25 86 LEU A C 1
ATOM 701 O O . LEU A 1 86 ? 10.181 -6.522 -2.044 1.00 83.25 86 LEU A O 1
ATOM 705 N N . THR A 1 87 ? 9.106 -4.573 -2.255 1.00 77.00 87 THR A N 1
ATOM 706 C CA . THR A 1 87 ? 9.585 -4.338 -3.625 1.00 77.00 87 THR A CA 1
ATOM 707 C C . THR A 1 87 ? 11.024 -3.839 -3.673 1.00 77.00 87 THR A C 1
ATOM 709 O O . THR A 1 87 ? 11.676 -3.919 -4.716 1.00 77.00 87 THR A O 1
ATOM 712 N N . ASN A 1 88 ? 11.576 -3.423 -2.532 1.00 73.38 88 ASN A N 1
ATOM 713 C CA . ASN A 1 88 ? 12.850 -2.716 -2.477 1.00 73.38 88 ASN A CA 1
ATOM 714 C C . ASN A 1 88 ? 14.107 -3.614 -2.595 1.00 73.38 88 ASN A C 1
ATOM 716 O O . ASN A 1 88 ? 15.231 -3.117 -2.583 1.00 73.38 88 ASN A O 1
ATOM 720 N N . ARG A 1 89 ? 13.971 -4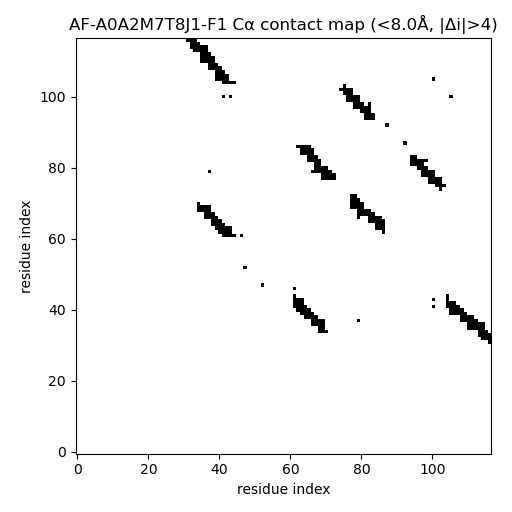.945 -2.739 1.00 64.88 89 ARG A N 1
ATOM 721 C CA . ARG A 1 89 ? 15.062 -5.920 -3.032 1.00 64.88 89 ARG A CA 1
ATOM 722 C C . ARG A 1 89 ? 16.400 -5.695 -2.285 1.00 64.88 89 ARG A C 1
ATOM 724 O O . ARG A 1 89 ? 17.466 -5.984 -2.827 1.00 64.88 89 ARG A O 1
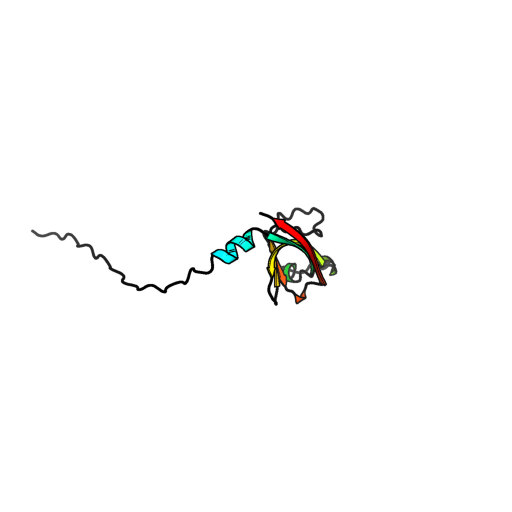ATOM 731 N N . GLY A 1 90 ? 16.376 -5.175 -1.058 1.00 55.31 90 GLY A N 1
ATOM 732 C CA . GLY A 1 90 ? 17.585 -4.926 -0.264 1.00 55.31 90 GLY A CA 1
ATOM 733 C C . GLY A 1 90 ? 18.424 -3.705 -0.674 1.00 55.31 90 GLY A C 1
ATOM 734 O O . GLY A 1 90 ? 19.551 -3.571 -0.198 1.00 55.31 90 GLY A O 1
ATOM 735 N N . ARG A 1 91 ? 17.911 -2.783 -1.504 1.00 58.12 91 ARG A N 1
ATOM 736 C CA . ARG A 1 91 ? 18.593 -1.513 -1.821 1.00 58.12 91 ARG A CA 1
ATOM 737 C C . ARG A 1 91 ? 18.421 -0.480 -0.702 1.00 58.12 91 ARG A C 1
ATOM 739 O O . ARG A 1 91 ? 17.846 0.575 -0.911 1.00 58.12 91 ARG A O 1
ATOM 746 N N . GLY A 1 92 ? 18.935 -0.786 0.486 1.00 49.31 92 GLY A N 1
ATOM 747 C CA . GLY A 1 92 ? 19.455 0.191 1.454 1.00 49.31 92 GLY A CA 1
ATOM 748 C C . GLY A 1 92 ? 18.564 1.329 1.979 1.00 49.31 92 GLY A C 1
ATOM 749 O O . GLY A 1 92 ? 19.079 2.133 2.756 1.00 49.31 92 GLY A O 1
ATOM 750 N N . TYR A 1 93 ? 17.279 1.434 1.632 1.00 51.69 93 TYR A N 1
ATOM 751 C CA . TYR A 1 93 ? 16.394 2.386 2.299 1.00 51.69 93 TYR A CA 1
ATOM 752 C C . TYR A 1 93 ? 16.169 1.895 3.726 1.00 51.69 93 TYR A C 1
ATOM 754 O O . TYR A 1 93 ? 15.543 0.862 3.971 1.00 51.69 93 TYR A O 1
ATOM 762 N N . ARG A 1 94 ? 16.773 2.622 4.671 1.00 52.81 94 ARG A N 1
ATOM 763 C CA . ARG A 1 94 ? 16.440 2.533 6.092 1.00 52.81 94 ARG A CA 1
ATOM 764 C C . ARG A 1 94 ? 14.932 2.739 6.219 1.00 52.81 94 ARG A C 1
ATOM 766 O O . ARG A 1 94 ? 14.377 3.492 5.427 1.00 52.81 94 ARG A O 1
ATOM 773 N N . HIS A 1 95 ? 14.327 2.006 7.151 1.00 53.19 95 HIS A N 1
ATOM 774 C CA . HIS A 1 95 ? 12.884 1.936 7.386 1.00 53.19 95 HIS A CA 1
ATOM 775 C C . HIS A 1 95 ? 12.193 3.268 7.072 1.00 53.19 95 HIS A C 1
ATOM 777 O O . HIS A 1 95 ? 12.623 4.308 7.572 1.00 53.19 95 HIS A O 1
ATOM 783 N N . ASN A 1 96 ? 11.141 3.238 6.252 1.00 58.53 96 ASN A N 1
ATOM 784 C CA . ASN A 1 96 ? 10.187 4.334 6.302 1.00 58.53 96 ASN A CA 1
ATOM 785 C C . ASN A 1 96 ? 9.493 4.199 7.659 1.00 58.53 96 ASN A C 1
ATOM 787 O O . ASN A 1 96 ? 9.012 3.120 7.994 1.00 58.53 96 ASN A O 1
ATOM 791 N N . ASP A 1 97 ? 9.506 5.261 8.465 1.00 66.44 97 ASP A N 1
ATOM 792 C CA . ASP A 1 97 ? 8.867 5.228 9.787 1.00 66.44 97 ASP A CA 1
ATOM 793 C C . ASP A 1 97 ? 7.368 4.893 9.657 1.00 66.44 97 ASP A C 1
ATOM 795 O O . ASP A 1 97 ? 6.776 4.269 10.543 1.00 66.44 97 ASP A O 1
ATOM 799 N N . PHE A 1 98 ? 6.773 5.291 8.526 1.00 84.50 98 PHE A N 1
ATOM 800 C CA . PHE A 1 98 ? 5.414 4.966 8.122 1.00 84.50 98 PHE A CA 1
ATOM 801 C C . PHE A 1 98 ? 5.176 5.224 6.624 1.00 84.50 98 PHE A C 1
ATOM 803 O O . PHE A 1 98 ? 5.871 6.025 5.991 1.00 84.50 98 PHE A O 1
ATOM 810 N N . HIS A 1 99 ? 4.103 4.641 6.086 1.00 89.50 99 HIS A N 1
ATOM 811 C CA . HIS A 1 99 ? 3.494 5.039 4.817 1.00 89.50 99 HIS A CA 1
ATOM 812 C C . HIS A 1 99 ? 2.069 5.540 5.029 1.00 89.50 99 HIS A C 1
ATOM 814 O O . HIS A 1 99 ? 1.255 4.871 5.660 1.00 89.50 99 HIS A O 1
ATOM 820 N N . ILE A 1 100 ? 1.752 6.689 4.429 1.00 91.38 100 ILE A N 1
ATOM 821 C CA . ILE A 1 100 ? 0.374 7.154 4.239 1.00 91.38 100 ILE A CA 1
ATOM 822 C C . ILE A 1 100 ? -0.030 6.775 2.818 1.00 91.38 100 ILE A C 1
ATOM 824 O O . ILE A 1 100 ? 0.513 7.309 1.853 1.00 91.38 100 ILE A O 1
ATOM 828 N N . ILE A 1 101 ? -0.970 5.845 2.696 1.00 92.69 101 ILE A N 1
ATOM 829 C CA . ILE A 1 101 ? -1.383 5.235 1.436 1.00 92.69 101 ILE A CA 1
ATOM 830 C C . ILE A 1 101 ? -2.799 5.721 1.099 1.00 92.69 101 ILE A C 1
ATOM 832 O O . ILE A 1 101 ? -3.751 5.306 1.765 1.00 92.69 101 ILE A O 1
ATOM 836 N N . PRO A 1 102 ? -2.979 6.594 0.090 1.00 93.62 102 PRO A N 1
ATOM 837 C CA . PRO A 1 102 ? -4.307 7.025 -0.339 1.00 93.62 102 PRO A CA 1
ATOM 838 C C . PRO A 1 102 ? -5.137 5.837 -0.836 1.00 93.62 102 PRO A C 1
ATOM 840 O O . PRO A 1 102 ? -4.654 5.035 -1.631 1.00 93.62 102 PRO A O 1
ATOM 843 N N . ARG A 1 103 ? -6.412 5.728 -0.450 1.00 93.88 103 ARG A N 1
ATOM 844 C CA . ARG A 1 103 ? -7.249 4.580 -0.845 1.00 93.88 103 ARG A CA 1
ATOM 845 C C . ARG A 1 103 ? -7.378 4.408 -2.351 1.00 93.88 103 ARG A C 1
ATOM 847 O O . ARG A 1 103 ? -7.393 3.280 -2.832 1.00 93.88 103 ARG A O 1
ATOM 854 N N . GLY A 1 104 ? -7.412 5.512 -3.097 1.00 93.25 104 GLY A N 1
ATOM 855 C CA . GLY A 1 104 ? -7.485 5.485 -4.559 1.00 93.25 104 GLY A CA 1
ATOM 856 C C . GLY A 1 104 ? -6.285 4.812 -5.239 1.00 93.25 104 GLY A C 1
ATOM 857 O O . GLY A 1 104 ? -6.397 4.413 -6.397 1.00 93.25 104 GLY A O 1
ATOM 858 N N . THR A 1 105 ? -5.152 4.658 -4.545 1.00 92.75 105 THR A N 1
ATOM 859 C CA . THR A 1 105 ? -3.966 3.975 -5.083 1.00 92.75 105 THR A CA 1
ATOM 860 C C . THR A 1 105 ? -3.877 2.509 -4.664 1.00 92.75 105 THR A C 1
ATOM 862 O O . THR A 1 105 ? -3.083 1.765 -5.244 1.00 92.75 105 THR A O 1
ATOM 865 N N . ILE A 1 106 ? -4.694 2.068 -3.702 1.00 95.31 106 ILE A N 1
ATOM 866 C CA . ILE A 1 106 ? -4.712 0.691 -3.206 1.00 95.31 106 ILE A CA 1
ATOM 867 C C . ILE A 1 106 ? -5.384 -0.213 -4.241 1.00 95.31 106 ILE A C 1
ATOM 869 O O . ILE A 1 106 ? -6.545 -0.037 -4.600 1.00 95.31 106 ILE A O 1
ATOM 873 N N . LYS A 1 107 ? -4.653 -1.229 -4.697 1.00 95.44 107 LYS A N 1
ATOM 874 C CA . LYS A 1 107 ? -5.182 -2.312 -5.539 1.00 95.44 107 LYS A CA 1
ATOM 875 C C . LYS A 1 107 ? -5.702 -3.470 -4.699 1.00 95.44 107 LYS A C 1
ATOM 877 O O . LYS A 1 107 ? -6.645 -4.145 -5.101 1.00 95.44 107 LYS A O 1
ATOM 882 N N . ARG A 1 108 ? -5.073 -3.712 -3.546 1.00 97.00 108 ARG A N 1
ATOM 883 C CA . ARG A 1 108 ? -5.472 -4.744 -2.587 1.00 97.00 108 ARG A CA 1
ATOM 884 C C . ARG A 1 108 ? -4.958 -4.401 -1.194 1.00 97.00 108 ARG A C 1
ATOM 886 O O . ARG A 1 108 ? -3.807 -4.002 -1.054 1.00 97.00 108 ARG A O 1
ATOM 893 N N . LEU A 1 109 ? -5.793 -4.616 -0.185 1.00 96.88 109 LEU A N 1
ATOM 894 C CA . LEU A 1 109 ? -5.419 -4.594 1.225 1.00 96.88 109 LEU A CA 1
ATOM 895 C C . LEU A 1 109 ? -5.851 -5.923 1.837 1.00 96.88 109 LEU A C 1
ATOM 897 O O . LEU A 1 109 ? -6.985 -6.356 1.637 1.00 96.88 109 LEU A O 1
ATOM 901 N N . GLU A 1 110 ? -4.939 -6.580 2.542 1.00 97.56 110 GLU A N 1
ATOM 902 C CA . GLU A 1 110 ? -5.187 -7.853 3.210 1.00 97.56 110 GLU A CA 1
ATOM 903 C C . GLU A 1 110 ? -4.681 -7.782 4.647 1.00 97.56 110 GLU A C 1
ATOM 905 O O . GLU A 1 110 ? -3.500 -7.524 4.876 1.00 97.56 110 GLU A O 1
ATOM 910 N N . VAL A 1 111 ? -5.576 -8.010 5.609 1.00 96.31 111 VAL A N 1
ATOM 911 C CA . VAL A 1 111 ? -5.204 -8.164 7.018 1.00 96.31 111 VAL A CA 1
ATOM 912 C C . VAL A 1 111 ? -4.633 -9.567 7.202 1.00 96.31 111 VAL A C 1
ATOM 914 O O . VAL A 1 111 ? -5.294 -10.557 6.898 1.00 96.31 111 VAL A O 1
ATOM 917 N N . LEU A 1 112 ? -3.390 -9.640 7.671 1.00 95.88 112 LEU A N 1
ATOM 918 C CA . LEU A 1 112 ? -2.638 -10.880 7.865 1.00 95.88 112 LEU A CA 1
ATOM 919 C C . LEU A 1 112 ? -2.817 -11.465 9.271 1.00 95.88 112 LEU A C 1
ATOM 921 O O . LEU A 1 112 ? -2.544 -12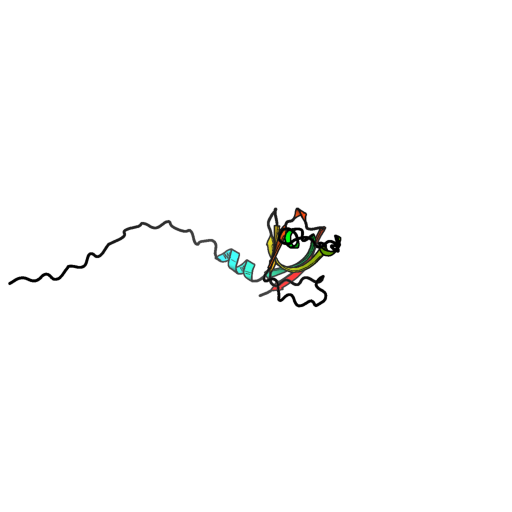.644 9.485 1.00 95.88 112 LEU A O 1
ATOM 925 N N . GLY A 1 113 ? -3.247 -10.643 10.227 1.00 94.62 113 GLY A N 1
ATOM 926 C CA . GLY A 1 113 ? -3.473 -11.036 11.611 1.00 94.62 113 GLY A CA 1
ATOM 927 C C . GLY A 1 113 ? -3.358 -9.857 12.568 1.00 94.62 113 GLY A C 1
ATOM 928 O O . GLY A 1 113 ? -3.231 -8.708 12.145 1.00 94.62 113 GLY A O 1
ATOM 929 N N . GLU A 1 114 ? -3.365 -10.172 13.855 1.00 94.44 114 GLU A N 1
ATOM 930 C CA . GLU A 1 114 ? -3.300 -9.216 14.957 1.00 94.44 114 GLU A CA 1
ATOM 931 C C . GLU A 1 114 ? -2.015 -9.422 15.766 1.00 94.44 114 GLU A C 1
ATOM 933 O O . GLU A 1 114 ? -1.519 -10.542 15.912 1.00 94.44 114 GLU A O 1
ATOM 938 N N . VAL A 1 115 ? -1.465 -8.329 16.284 1.00 90.56 115 VAL A N 1
ATOM 939 C CA . VAL A 1 115 ? -0.327 -8.321 17.205 1.00 90.56 115 VAL A CA 1
ATOM 940 C C . VAL A 1 115 ? -0.780 -7.722 18.520 1.00 90.56 115 VAL A C 1
ATOM 942 O O . VAL A 1 115 ? -1.389 -6.653 18.526 1.00 90.56 115 VAL A O 1
ATOM 945 N N . HIS A 1 116 ? -0.437 -8.411 19.607 1.00 89.31 116 HIS A N 1
ATOM 946 C CA . HIS A 1 116 ? -0.704 -7.981 20.972 1.00 89.31 116 HIS A CA 1
ATOM 947 C C . HIS A 1 116 ? 0.562 -7.357 21.581 1.00 89.31 116 HIS A C 1
ATOM 949 O O . HIS A 1 116 ? 1.621 -7.992 21.529 1.00 89.31 116 HIS A O 1
ATOM 955 N N . PHE A 1 117 ? 0.459 -6.141 22.121 1.00 76.31 117 PHE A N 1
ATOM 956 C CA . PHE A 1 117 ? 1.545 -5.394 22.772 1.00 76.31 117 PHE A CA 1
ATOM 957 C C . PHE A 1 117 ? 1.447 -5.426 24.295 1.00 76.31 117 PHE A C 1
ATOM 959 O O . PHE A 1 117 ? 0.314 -5.340 24.818 1.00 76.31 117 PHE A O 1
#

Foldseek 3Di:
DDDDDDDDDDDDDDDDDDPPPPPPPPVVVVVVFKWWKKKWWFFQPPVPVVDPQDPPDDRCVRTWIKIATFPDDDLFWTKGAPMDTPVCVPPDDDDPRIDTGTPVGTPDMDGPDMHGD